Protein AF-A0AB38HRF4-F1 (afdb_monomer_lite)

pLDDT: mean 91.16, std 11.95, range [40.22, 98.0]

Foldseek 3Di:
DPPPPPPDDDDDVVLLVVLVLCLVQLVLVVSVCSCVVHVVNLVPDDDPSVVSVVVSVVSSVVSVVVCVVQNALLRGDCPRPVNVVCVVVVNQPCSVVSVVVSVVVVVD

Secondary structure (DSSP, 8-state):
----PPPPP---HHHHHHHHHHHHTT-HHHHHHHHHH-HHHHHH--HHHHHHHHHHHHHHHHHHHHHHHH-TTTT--TTSHHHHHHHHTT--THHHHHHHHHHHHTT-

Organism: NCBI:txid2081791

Sequence (108 aa):
MTELTAPEWQPDQSFLELLKSMVEAGMVDAAEEGIRRYPNWVSSLTGEDSATIAGLSQSLEKMRAVEEQHGVGACLVLDHPNVKRLIEWDRLGSRHANAVKFAALAKA

Radius of gyration: 16.44 Å; chains: 1; bounding box: 35×34×59 Å

Structure (mmCIF, N/CA/C/O backbone):
data_AF-A0AB38HRF4-F1
#
_entry.id   AF-A0AB38HRF4-F1
#
loop_
_atom_site.group_PDB
_atom_site.id
_atom_site.type_symbol
_atom_site.label_atom_id
_atom_site.label_alt_id
_atom_site.label_comp_id
_atom_site.label_asym_id
_atom_site.label_entity_id
_atom_site.label_seq_id
_atom_site.pdbx_PDB_ins_code
_atom_site.Cartn_x
_atom_site.Cartn_y
_atom_site.Cartn_z
_atom_site.occupancy
_atom_site.B_iso_or_equiv
_atom_site.auth_seq_id
_atom_site.auth_comp_id
_atom_site.auth_asym_id
_atom_site.auth_atom_id
_atom_site.pdbx_PDB_model_num
ATOM 1 N N . MET A 1 1 ? 1.962 -23.403 37.437 1.00 40.22 1 MET A N 1
ATOM 2 C CA . MET A 1 1 ? 2.782 -22.564 36.542 1.00 40.22 1 MET A CA 1
ATOM 3 C C . MET A 1 1 ? 1.832 -21.900 35.574 1.00 40.22 1 MET A C 1
ATOM 5 O O . MET A 1 1 ? 1.343 -22.567 34.677 1.00 40.22 1 MET A O 1
ATOM 9 N N . THR A 1 2 ? 1.483 -20.643 35.818 1.00 50.38 2 THR A N 1
ATOM 10 C CA . THR A 1 2 ? 0.738 -19.846 34.843 1.00 50.38 2 THR A CA 1
ATOM 11 C C . THR A 1 2 ? 1.782 -19.333 33.861 1.00 50.38 2 THR A C 1
ATOM 13 O O . THR A 1 2 ? 2.636 -18.541 34.257 1.00 50.38 2 THR A O 1
ATOM 16 N N . GLU A 1 3 ? 1.800 -19.853 32.635 1.00 50.69 3 GLU A N 1
ATOM 17 C CA . GLU A 1 3 ? 2.569 -19.229 31.559 1.00 50.69 3 GLU A CA 1
ATOM 18 C C . GLU A 1 3 ? 2.046 -17.799 31.409 1.00 50.69 3 GLU A C 1
ATOM 20 O O . GLU A 1 3 ? 0.898 -17.576 31.032 1.00 50.69 3 GLU A O 1
ATOM 25 N N . LEU A 1 4 ? 2.871 -16.820 31.777 1.00 53.00 4 LEU A N 1
ATOM 26 C CA . LEU A 1 4 ? 2.664 -15.432 31.390 1.00 53.00 4 LEU A CA 1
ATOM 27 C C . LEU A 1 4 ? 2.966 -15.359 29.892 1.00 53.00 4 LEU A C 1
ATOM 29 O O . LEU A 1 4 ? 4.078 -15.023 29.491 1.00 53.00 4 LEU A O 1
ATOM 33 N N . THR A 1 5 ? 1.999 -15.734 29.057 1.00 55.94 5 THR A N 1
ATOM 34 C CA . THR A 1 5 ? 2.029 -15.380 27.640 1.00 55.94 5 THR A CA 1
ATOM 35 C C . THR A 1 5 ? 2.073 -13.862 27.573 1.00 55.94 5 THR A C 1
ATOM 37 O O . THR A 1 5 ? 1.155 -13.197 28.063 1.00 55.94 5 THR A O 1
ATOM 40 N N . ALA A 1 6 ? 3.161 -13.310 27.030 1.00 56.91 6 ALA A N 1
ATOM 41 C CA . ALA A 1 6 ? 3.229 -11.888 26.731 1.00 56.91 6 ALA A CA 1
ATOM 42 C C . ALA A 1 6 ? 1.965 -11.511 25.939 1.00 56.91 6 ALA A C 1
ATOM 44 O O . ALA A 1 6 ? 1.581 -12.278 25.050 1.00 56.91 6 ALA A O 1
ATOM 45 N N . PRO A 1 7 ? 1.285 -10.401 26.274 1.00 59.22 7 PRO A N 1
ATOM 46 C CA . PRO A 1 7 ? 0.112 -9.993 25.520 1.00 59.22 7 PRO A CA 1
ATOM 47 C C . PRO A 1 7 ? 0.498 -9.885 24.044 1.00 59.22 7 PRO A C 1
ATOM 49 O O . PRO A 1 7 ? 1.520 -9.277 23.715 1.00 59.22 7 PRO A O 1
ATOM 52 N N . GLU A 1 8 ? -0.286 -10.517 23.168 1.00 70.44 8 GLU A N 1
ATOM 53 C CA . GLU A 1 8 ? -0.124 -10.332 21.729 1.00 70.44 8 GLU A CA 1
ATOM 54 C C . GLU A 1 8 ? -0.172 -8.833 21.439 1.00 70.44 8 GLU A C 1
ATOM 56 O O . GLU A 1 8 ? -1.094 -8.138 21.874 1.00 70.44 8 GLU A O 1
ATOM 61 N N . TRP A 1 9 ? 0.850 -8.331 20.745 1.00 82.25 9 TRP A N 1
ATOM 62 C CA . TRP A 1 9 ? 0.877 -6.941 20.312 1.00 82.25 9 TRP A CA 1
ATOM 63 C C . TRP A 1 9 ? -0.393 -6.650 19.503 1.00 82.25 9 TRP A C 1
ATOM 65 O O . TRP A 1 9 ? -0.708 -7.378 18.558 1.00 82.25 9 TRP A O 1
ATOM 75 N N . GLN A 1 10 ? -1.117 -5.602 19.894 1.00 82.00 10 GLN A N 1
ATOM 76 C CA . GLN A 1 10 ? -2.319 -5.137 19.210 1.00 82.00 10 GLN A CA 1
ATOM 77 C C . GLN A 1 10 ? -2.021 -3.821 18.492 1.00 82.00 10 GLN A C 1
ATOM 79 O O . GLN A 1 10 ? -1.269 -3.003 19.029 1.00 82.00 10 GLN A O 1
ATOM 84 N N . PRO A 1 11 ? -2.616 -3.594 17.312 1.00 88.25 11 PRO A N 1
ATOM 85 C CA . PRO A 1 11 ? -2.454 -2.331 16.620 1.00 88.25 11 PRO A CA 1
ATOM 86 C C . PRO A 1 11 ? -3.088 -1.165 17.382 1.00 88.25 11 PRO A C 1
ATOM 88 O O . PRO A 1 11 ? -4.090 -1.312 18.082 1.00 88.25 11 PRO A O 1
ATOM 91 N N . ASP A 1 12 ? -2.507 0.013 17.203 1.00 89.75 12 ASP A N 1
ATOM 92 C CA . ASP A 1 12 ? -2.948 1.275 17.787 1.00 89.75 12 ASP A CA 1
ATOM 93 C C . ASP A 1 12 ? -2.924 2.390 16.724 1.00 89.75 12 ASP A C 1
ATOM 95 O O . ASP A 1 12 ? -2.819 2.127 15.521 1.00 89.75 12 ASP A O 1
ATOM 99 N N . GLN A 1 13 ? -2.994 3.653 17.150 1.00 89.88 13 GLN A N 1
ATOM 100 C CA . GLN A 1 13 ? -2.957 4.787 16.225 1.00 89.88 13 GLN A CA 1
ATOM 101 C C . GLN A 1 13 ? -1.663 4.853 15.405 1.00 89.88 13 GLN A C 1
ATOM 103 O O . GLN A 1 13 ? -1.687 5.271 14.249 1.00 89.88 13 GLN A O 1
ATOM 108 N N . SER A 1 14 ? -0.531 4.404 15.957 1.00 92.94 14 SER A N 1
ATOM 109 C CA . SER A 1 14 ? 0.735 4.383 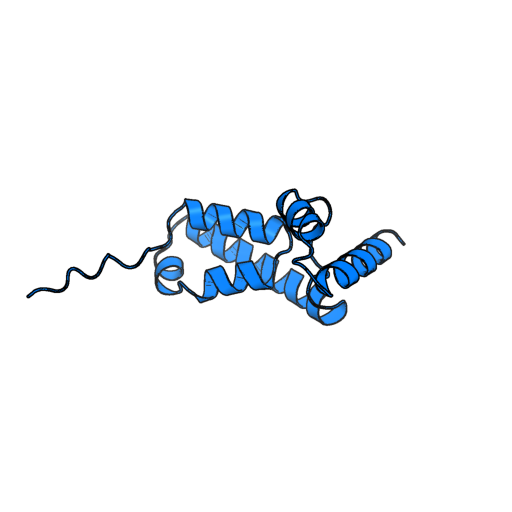15.220 1.00 92.94 14 SER A CA 1
ATOM 110 C C . SER A 1 14 ? 0.694 3.396 14.053 1.00 92.94 14 SER A C 1
ATOM 112 O O . SER A 1 14 ? 1.303 3.640 13.010 1.00 92.94 14 SER A O 1
ATOM 114 N N . PHE A 1 15 ? -0.083 2.317 14.186 1.00 95.00 15 PHE A N 1
ATOM 115 C CA . PHE A 1 15 ? -0.318 1.382 13.095 1.00 95.00 15 PHE A CA 1
ATOM 116 C C . PHE A 1 15 ? -1.187 1.992 11.992 1.00 95.00 15 PHE A C 1
ATOM 118 O O . PHE A 1 15 ? -0.896 1.790 10.814 1.00 95.00 15 PHE A O 1
ATOM 125 N N . LEU A 1 16 ? -2.206 2.783 12.342 1.00 95.56 16 LEU A N 1
ATOM 126 C CA . LEU A 1 16 ? -3.007 3.499 11.345 1.00 95.56 16 LEU A CA 1
ATOM 127 C C . LEU A 1 16 ? -2.147 4.483 10.535 1.00 95.56 16 LEU A C 1
ATOM 129 O O . LEU A 1 16 ? -2.237 4.509 9.309 1.00 95.56 16 LEU A O 1
ATOM 133 N N . GLU A 1 17 ? -1.268 5.240 11.197 1.00 96.06 17 GLU A N 1
ATOM 134 C CA . GLU A 1 17 ? -0.318 6.134 10.519 1.00 96.06 17 GLU A CA 1
ATOM 135 C C . GLU A 1 17 ? 0.680 5.369 9.638 1.00 96.06 17 GLU A C 1
ATOM 137 O O . GLU A 1 17 ? 1.016 5.805 8.534 1.00 96.06 17 GLU A O 1
ATOM 142 N N . LEU A 1 18 ? 1.111 4.182 10.073 1.00 95.44 18 LEU A N 1
ATOM 143 C CA . LEU A 1 18 ? 1.939 3.305 9.251 1.00 95.44 18 LEU A CA 1
ATOM 144 C C . LEU A 1 18 ? 1.200 2.862 7.977 1.00 95.44 18 LEU A C 1
ATOM 146 O O . LEU A 1 18 ? 1.785 2.915 6.895 1.00 95.44 18 LEU A O 1
ATOM 150 N N . LEU A 1 19 ? -0.073 2.463 8.083 1.00 96.88 19 LEU A N 1
ATOM 151 C CA . LEU A 1 19 ? -0.893 2.083 6.927 1.00 96.88 19 LEU A CA 1
ATOM 152 C C . LEU A 1 19 ? -1.065 3.249 5.947 1.00 96.88 19 LEU A C 1
ATOM 154 O O . LEU A 1 19 ? -0.930 3.045 4.740 1.00 96.88 19 LEU A O 1
ATOM 158 N N . LYS A 1 20 ? -1.294 4.470 6.451 1.00 97.19 20 LYS A N 1
ATOM 159 C CA . LYS A 1 20 ? -1.327 5.685 5.620 1.00 97.19 20 LYS A CA 1
ATOM 160 C C . LYS A 1 20 ? -0.019 5.850 4.850 1.00 97.19 20 LYS A C 1
ATOM 162 O O . LYS A 1 20 ? -0.046 5.938 3.626 1.00 97.19 20 LYS A O 1
ATOM 167 N N . SER A 1 21 ? 1.121 5.786 5.539 1.00 96.69 21 SER A N 1
ATOM 168 C CA . SER A 1 21 ? 2.434 5.922 4.897 1.00 96.69 21 SER A CA 1
ATOM 169 C C . SER A 1 21 ? 2.711 4.818 3.867 1.00 96.69 21 SER A C 1
ATOM 171 O O . SER A 1 21 ? 3.320 5.078 2.831 1.00 96.69 21 SER A O 1
ATOM 173 N N . MET A 1 22 ? 2.253 3.583 4.104 1.00 97.00 22 MET A N 1
ATOM 174 C CA . MET A 1 22 ? 2.370 2.499 3.120 1.00 97.00 22 MET A CA 1
ATOM 175 C C . MET A 1 22 ? 1.542 2.778 1.863 1.00 97.00 22 MET A C 1
ATOM 177 O O . MET A 1 22 ? 2.030 2.564 0.754 1.00 97.00 22 MET A O 1
ATOM 181 N N . VAL A 1 23 ? 0.315 3.277 2.029 1.00 97.56 23 VAL A N 1
ATOM 182 C CA . VAL A 1 23 ? -0.565 3.664 0.919 1.00 97.56 23 VAL A CA 1
ATOM 183 C C . VAL A 1 23 ? 0.024 4.837 0.134 1.00 97.56 23 VAL A C 1
ATOM 185 O O . VAL A 1 23 ? 0.106 4.759 -1.088 1.00 97.56 23 VAL A O 1
ATOM 188 N N . GLU A 1 24 ? 0.526 5.871 0.811 1.00 97.19 24 GLU A N 1
ATOM 189 C CA . GLU A 1 24 ? 1.223 7.007 0.185 1.00 97.19 24 GLU A CA 1
ATOM 190 C C . GLU A 1 24 ? 2.486 6.584 -0.575 1.00 97.19 24 GLU A C 1
ATOM 192 O O . GLU A 1 24 ? 2.827 7.161 -1.606 1.00 97.19 24 GLU A O 1
ATOM 197 N N . ALA A 1 25 ? 3.177 5.552 -0.091 1.00 97.06 25 ALA A N 1
ATOM 198 C CA . ALA A 1 25 ? 4.335 4.968 -0.753 1.00 97.06 25 ALA A CA 1
ATOM 199 C C . ALA A 1 25 ? 3.975 4.037 -1.927 1.00 97.06 25 ALA A C 1
ATOM 201 O O . ALA A 1 25 ? 4.879 3.570 -2.627 1.00 97.06 25 ALA A O 1
ATOM 202 N N . GLY A 1 26 ? 2.690 3.731 -2.138 1.00 97.00 26 GLY A N 1
ATOM 203 C CA . GLY A 1 26 ? 2.234 2.770 -3.143 1.00 97.00 26 GLY A CA 1
ATOM 204 C C . GLY A 1 26 ? 2.577 1.314 -2.810 1.00 97.00 26 GLY A C 1
ATOM 205 O O . GLY A 1 26 ? 2.726 0.490 -3.708 1.00 97.00 26 GLY A O 1
ATOM 206 N N . MET A 1 27 ? 2.754 0.980 -1.527 1.00 96.38 27 MET A N 1
ATOM 207 C CA . MET A 1 27 ? 3.066 -0.376 -1.056 1.00 96.38 27 MET A CA 1
ATOM 208 C C . MET A 1 27 ? 1.792 -1.216 -0.889 1.00 96.38 27 MET A C 1
ATOM 210 O O . MET A 1 27 ? 1.435 -1.594 0.229 1.00 96.38 27 MET A O 1
ATOM 214 N N . VAL A 1 28 ? 1.115 -1.509 -2.003 1.00 97.06 28 VAL A N 1
ATOM 215 C CA . VAL A 1 28 ? -0.233 -2.109 -2.028 1.00 97.06 28 VAL A CA 1
ATOM 216 C C . VAL A 1 28 ? -0.313 -3.409 -1.218 1.00 97.06 28 VAL A C 1
ATOM 218 O O . VAL A 1 28 ? -1.072 -3.480 -0.254 1.00 97.06 28 VAL A O 1
ATOM 221 N N . ASP A 1 29 ? 0.537 -4.397 -1.526 1.00 95.25 29 ASP A N 1
ATOM 222 C CA . ASP A 1 29 ? 0.549 -5.698 -0.830 1.00 95.25 29 ASP A CA 1
ATOM 223 C C . ASP A 1 29 ? 0.753 -5.569 0.685 1.00 95.25 29 ASP A C 1
ATOM 225 O O . ASP A 1 29 ? 0.120 -6.273 1.469 1.00 95.25 29 ASP A O 1
ATOM 229 N N . ALA A 1 30 ? 1.658 -4.682 1.110 1.00 94.12 30 ALA A N 1
ATOM 230 C CA . ALA A 1 30 ? 2.010 -4.538 2.519 1.00 94.12 30 ALA A CA 1
ATOM 231 C C . ALA A 1 30 ? 0.873 -3.889 3.319 1.00 94.12 30 ALA A C 1
ATOM 233 O O . ALA A 1 30 ? 0.573 -4.327 4.430 1.00 94.12 30 ALA A O 1
ATOM 234 N N . ALA A 1 31 ? 0.229 -2.872 2.744 1.00 96.56 31 ALA A N 1
ATOM 235 C CA . ALA A 1 31 ? -0.898 -2.194 3.368 1.00 96.56 31 ALA A CA 1
ATOM 236 C C . ALA A 1 31 ? -2.141 -3.097 3.436 1.00 96.56 31 ALA A C 1
ATOM 238 O O . ALA A 1 31 ? -2.775 -3.182 4.489 1.00 96.56 31 ALA A O 1
ATOM 239 N N . GLU A 1 32 ? -2.461 -3.817 2.354 1.00 97.00 32 GLU A N 1
ATOM 240 C CA . GLU A 1 32 ? -3.564 -4.785 2.348 1.00 97.00 32 GLU A CA 1
ATOM 241 C C . GLU A 1 32 ? -3.342 -5.897 3.376 1.00 97.00 32 GLU A C 1
ATOM 243 O O . GLU A 1 32 ? -4.249 -6.210 4.149 1.00 97.00 32 GLU A O 1
ATOM 248 N N . GLU A 1 33 ? -2.128 -6.453 3.443 1.00 95.50 33 GLU A N 1
ATOM 249 C CA . GLU A 1 33 ? -1.786 -7.462 4.445 1.00 95.50 33 GLU A CA 1
ATOM 250 C C . GLU A 1 33 ? -1.910 -6.909 5.869 1.00 95.50 33 GLU A C 1
ATOM 252 O O . GLU A 1 33 ? -2.432 -7.592 6.751 1.00 95.50 33 GLU A O 1
ATOM 257 N N . GLY A 1 34 ? -1.488 -5.662 6.092 1.00 93.06 34 GLY A N 1
ATOM 258 C CA . GLY A 1 34 ? -1.632 -4.983 7.375 1.00 93.06 34 GLY A CA 1
ATOM 259 C C . GLY A 1 34 ? -3.091 -4.885 7.830 1.00 93.06 34 GLY A C 1
ATOM 260 O O . GLY A 1 34 ? -3.397 -5.218 8.973 1.00 93.06 34 GLY A O 1
ATOM 261 N N . ILE A 1 35 ? -4.006 -4.508 6.936 1.00 94.81 35 ILE A N 1
ATOM 262 C CA . ILE A 1 35 ? -5.447 -4.445 7.235 1.00 94.81 35 ILE A CA 1
ATOM 263 C C . ILE A 1 35 ? -6.012 -5.855 7.464 1.00 94.81 35 ILE A C 1
ATOM 265 O O . ILE A 1 35 ? -6.711 -6.103 8.449 1.00 94.81 35 ILE A O 1
ATOM 269 N N . ARG A 1 36 ? -5.681 -6.803 6.581 1.00 95.06 36 ARG A N 1
ATOM 270 C CA . ARG A 1 36 ? -6.199 -8.180 6.603 1.00 95.06 36 ARG A CA 1
ATOM 271 C C . ARG A 1 36 ? -5.782 -8.953 7.852 1.00 95.06 36 ARG A C 1
ATOM 273 O O . ARG A 1 36 ? -6.536 -9.802 8.324 1.00 95.06 36 ARG A O 1
ATOM 280 N N . ARG A 1 37 ? -4.586 -8.685 8.381 1.00 94.00 37 ARG A N 1
ATOM 281 C CA . ARG A 1 37 ? -4.024 -9.389 9.539 1.00 94.00 37 ARG A CA 1
ATOM 282 C C . ARG A 1 37 ? -4.726 -9.053 10.856 1.00 94.00 37 ARG A C 1
ATOM 284 O O . ARG A 1 37 ? -4.701 -9.879 11.766 1.00 94.00 37 ARG A O 1
ATOM 291 N N . TYR A 1 38 ? -5.376 -7.892 10.956 1.00 92.75 38 TYR A N 1
ATOM 292 C CA . TYR A 1 38 ? -5.998 -7.418 12.197 1.00 92.75 38 TYR A CA 1
ATOM 293 C C . TYR A 1 38 ? -7.488 -7.063 12.027 1.00 92.75 38 TYR A C 1
ATOM 295 O O . TYR A 1 38 ? -7.896 -5.936 12.317 1.00 92.75 38 TYR A O 1
ATOM 303 N N . PRO A 1 39 ? -8.345 -8.019 11.616 1.00 92.25 39 PRO A N 1
ATOM 304 C CA . PRO A 1 39 ? -9.752 -7.745 11.308 1.00 92.25 39 PRO A CA 1
ATOM 305 C C . PRO A 1 39 ? -10.555 -7.279 12.532 1.00 92.25 39 PRO A C 1
ATOM 307 O O . PRO A 1 39 ? -11.450 -6.444 12.406 1.00 92.25 39 PRO A O 1
ATOM 310 N N . ASN A 1 40 ? -10.211 -7.774 13.727 1.00 91.50 40 ASN A N 1
ATOM 311 C CA . ASN A 1 40 ? -10.853 -7.370 14.980 1.00 91.50 40 ASN A CA 1
ATOM 312 C C . ASN A 1 40 ? -10.535 -5.913 15.336 1.00 91.50 40 ASN A C 1
ATOM 314 O O . ASN A 1 40 ? -11.432 -5.179 15.738 1.00 91.50 40 ASN A O 1
ATOM 318 N N . TRP A 1 41 ? -9.280 -5.489 15.148 1.00 93.81 41 TRP A N 1
ATOM 319 C CA . TRP A 1 41 ? -8.875 -4.100 15.365 1.00 93.81 41 TRP A CA 1
ATOM 320 C C . TRP A 1 41 ? -9.604 -3.175 14.392 1.00 93.81 41 TRP A C 1
ATOM 322 O O . TRP A 1 41 ? -10.274 -2.248 14.836 1.00 93.81 41 TRP A O 1
ATOM 332 N N . VAL A 1 42 ? -9.590 -3.493 13.092 1.00 93.75 42 VAL A N 1
ATOM 333 C CA . VAL A 1 42 ? -10.313 -2.726 12.063 1.00 93.75 42 VAL A CA 1
ATOM 334 C C . VAL A 1 42 ? -11.800 -2.589 12.403 1.00 93.75 42 VAL A C 1
ATOM 336 O O . VAL A 1 42 ? -12.349 -1.494 12.338 1.00 93.75 42 VAL A O 1
ATOM 339 N N . SER A 1 43 ? -12.439 -3.686 12.817 1.00 93.31 43 SER A N 1
ATOM 340 C CA . SER A 1 43 ? -13.863 -3.700 13.184 1.00 93.31 43 SER A CA 1
ATOM 341 C C . SER A 1 43 ? -14.164 -2.922 14.469 1.00 93.31 43 SER A C 1
ATOM 343 O O . SER A 1 43 ? -15.307 -2.532 14.690 1.00 93.31 43 SER A O 1
ATOM 345 N N . SER A 1 44 ? -13.161 -2.716 15.327 1.00 94.38 44 SER A N 1
ATOM 346 C CA . SER A 1 44 ? -13.295 -1.951 16.571 1.00 94.38 44 SER A CA 1
ATOM 347 C C . SER A 1 44 ? -13.151 -0.437 16.381 1.00 94.38 44 SER A C 1
ATOM 349 O O . SER A 1 44 ? -13.521 0.321 17.278 1.00 94.38 44 SER A O 1
ATOM 351 N N . LEU A 1 45 ? -12.628 0.014 15.233 1.00 94.38 45 LEU A N 1
ATOM 352 C CA . LEU A 1 45 ? -12.453 1.436 14.942 1.00 94.38 45 LEU A CA 1
ATOM 353 C C . LEU A 1 45 ? -13.803 2.138 14.793 1.00 94.38 45 LEU A C 1
ATOM 355 O O . LEU A 1 45 ? -14.752 1.608 14.214 1.00 94.38 45 LEU A O 1
ATOM 359 N N . THR A 1 46 ? -13.872 3.378 15.267 1.00 94.88 46 THR A N 1
ATOM 360 C CA . THR A 1 46 ? -15.077 4.213 15.191 1.00 94.88 46 THR A CA 1
ATOM 361 C C . THR A 1 46 ? -14.718 5.629 14.748 1.00 94.88 46 THR A C 1
ATOM 363 O O . THR A 1 46 ? -13.552 6.016 14.763 1.00 94.88 46 THR A O 1
ATOM 366 N N . GLY A 1 47 ? -15.714 6.402 14.309 1.00 95.94 47 GLY A N 1
ATOM 367 C CA . GLY A 1 47 ? -15.512 7.795 13.910 1.00 95.94 47 GLY A CA 1
ATOM 368 C C . GLY A 1 47 ? -14.509 7.961 12.762 1.00 95.94 47 GLY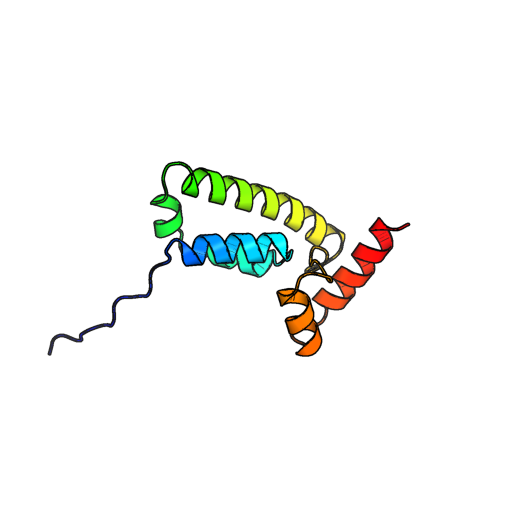 A C 1
ATOM 369 O O . GLY A 1 47 ? -14.605 7.287 11.735 1.00 95.94 47 GLY A O 1
ATOM 370 N N . GLU A 1 48 ? -13.563 8.882 12.941 1.00 96.19 48 GLU A N 1
ATOM 371 C CA . GLU A 1 48 ? -12.580 9.276 11.925 1.00 96.19 48 GLU A CA 1
ATOM 372 C C . GLU A 1 48 ? -11.616 8.143 11.541 1.00 96.19 48 GLU A C 1
ATOM 374 O O . GLU A 1 48 ? -11.283 7.997 10.364 1.00 96.19 48 GLU A O 1
ATOM 379 N N . ASP A 1 49 ? -11.225 7.285 12.485 1.00 95.00 49 ASP A N 1
ATOM 380 C CA . ASP A 1 49 ? -10.303 6.179 12.204 1.00 95.00 49 ASP A CA 1
ATOM 381 C C . ASP A 1 49 ? -10.956 5.114 11.308 1.00 95.00 49 ASP A C 1
ATOM 383 O O . ASP A 1 49 ? -10.334 4.596 10.378 1.00 95.00 49 ASP A O 1
ATOM 387 N N . SER A 1 50 ? -12.247 4.837 11.525 1.00 96.38 50 SER A N 1
ATOM 388 C CA . SER A 1 50 ? -13.027 3.937 10.664 1.00 96.38 50 SER A CA 1
ATOM 389 C C . SER A 1 50 ? -13.171 4.506 9.247 1.00 96.38 50 SER A C 1
ATOM 391 O O . SER A 1 50 ? -12.936 3.803 8.260 1.00 96.38 50 SER A O 1
ATOM 393 N N . ALA A 1 51 ? -13.479 5.805 9.136 1.00 97.19 51 ALA A N 1
ATOM 394 C CA . ALA A 1 51 ? -13.545 6.499 7.850 1.00 97.19 51 ALA A CA 1
ATOM 395 C C . ALA A 1 51 ? -12.187 6.499 7.128 1.00 97.19 51 ALA A C 1
ATOM 397 O O . ALA A 1 51 ? -12.127 6.311 5.911 1.00 97.19 51 ALA A O 1
ATOM 398 N N . THR A 1 52 ? -11.097 6.644 7.882 1.00 96.50 52 THR A N 1
ATOM 399 C CA . THR A 1 52 ? -9.730 6.574 7.368 1.00 96.50 52 THR A CA 1
ATOM 400 C C . THR A 1 52 ? -9.442 5.203 6.768 1.00 96.50 52 THR A C 1
ATOM 402 O O . THR A 1 52 ? -9.039 5.138 5.609 1.00 96.50 52 THR A O 1
ATOM 405 N N . ILE A 1 53 ? -9.687 4.105 7.495 1.00 96.50 53 ILE A N 1
ATOM 406 C CA . ILE A 1 53 ? -9.474 2.753 6.953 1.00 96.50 53 ILE A CA 1
ATOM 407 C C . ILE A 1 53 ? -10.310 2.525 5.693 1.00 96.50 53 ILE A C 1
ATOM 409 O O . ILE A 1 53 ? -9.775 2.035 4.701 1.00 96.50 53 ILE A O 1
ATOM 413 N N . ALA A 1 54 ? -11.580 2.937 5.683 1.00 96.88 54 ALA A N 1
ATOM 414 C CA . ALA A 1 54 ? -12.419 2.818 4.493 1.00 96.88 54 ALA A CA 1
ATOM 415 C C . ALA A 1 54 ? -11.830 3.578 3.287 1.00 96.88 54 ALA A C 1
ATOM 417 O O . ALA A 1 54 ? -11.821 3.057 2.169 1.00 96.88 54 ALA A O 1
ATOM 418 N N . GLY A 1 55 ? -11.291 4.782 3.507 1.00 97.94 55 GLY A N 1
ATOM 419 C CA . GLY A 1 55 ? -10.605 5.564 2.475 1.00 97.94 55 GLY A CA 1
ATOM 420 C C . GLY A 1 55 ? -9.307 4.914 1.981 1.00 97.94 55 GLY A C 1
ATOM 421 O O . GLY A 1 55 ? -9.043 4.894 0.773 1.00 97.94 55 GLY A O 1
ATOM 422 N N . LEU A 1 56 ? -8.520 4.327 2.887 1.00 97.69 56 LEU A N 1
ATOM 423 C CA . LEU A 1 56 ? -7.315 3.574 2.531 1.00 97.69 56 LEU A CA 1
ATOM 424 C C . LEU A 1 56 ? -7.669 2.333 1.704 1.00 97.69 56 LEU A C 1
ATOM 426 O O . LEU A 1 56 ? -7.066 2.124 0.655 1.00 97.69 56 LEU A O 1
ATOM 430 N N . SER A 1 57 ? -8.687 1.563 2.100 1.00 97.25 57 SER A N 1
ATOM 431 C CA . SER A 1 57 ? -9.154 0.390 1.348 1.00 97.25 57 SER A CA 1
ATOM 432 C C . SER A 1 57 ? -9.617 0.745 -0.067 1.00 97.25 57 SER A C 1
ATOM 434 O O . SER A 1 57 ? -9.234 0.063 -1.013 1.00 97.25 57 SER A O 1
ATOM 436 N N . GLN A 1 58 ? -10.358 1.843 -0.247 1.00 97.94 58 GLN A N 1
ATOM 437 C CA . GLN A 1 58 ? -10.745 2.311 -1.587 1.00 97.94 58 GLN A CA 1
ATOM 438 C C . GLN A 1 58 ? -9.541 2.736 -2.437 1.00 97.94 58 GLN A C 1
ATOM 440 O O . GLN A 1 58 ? -9.537 2.569 -3.657 1.00 97.94 58 GLN A O 1
ATOM 445 N N . SER A 1 59 ? -8.521 3.323 -1.812 1.00 97.69 59 SER A N 1
ATOM 446 C CA . SER A 1 59 ? -7.290 3.709 -2.507 1.00 97.69 59 SER A CA 1
ATOM 447 C C . SER A 1 59 ? -6.498 2.473 -2.934 1.00 97.69 59 SER A C 1
ATOM 449 O O . SER A 1 59 ? -6.014 2.415 -4.064 1.00 97.69 59 SER A O 1
ATOM 451 N N . LEU A 1 60 ? -6.426 1.465 -2.062 1.00 98.00 60 LEU A N 1
ATOM 452 C CA . LEU A 1 60 ? -5.803 0.172 -2.338 1.00 98.00 60 LEU A CA 1
ATOM 453 C C . LEU A 1 60 ? -6.497 -0.569 -3.474 1.00 98.00 60 LEU A C 1
ATOM 455 O O . LEU A 1 60 ? -5.807 -1.011 -4.381 1.00 98.00 60 LEU A O 1
ATOM 459 N N . GLU A 1 61 ? -7.829 -0.602 -3.512 1.00 97.75 61 GLU A N 1
ATOM 460 C CA . GLU A 1 61 ? -8.580 -1.215 -4.616 1.00 97.75 61 GLU A CA 1
ATOM 461 C C . GLU A 1 61 ? -8.219 -0.591 -5.977 1.00 97.75 61 GLU A C 1
ATOM 463 O O . GLU A 1 61 ? -7.943 -1.294 -6.950 1.00 97.75 61 GLU A O 1
ATOM 468 N N . LYS A 1 62 ? -8.135 0.744 -6.041 1.00 97.38 62 LYS A N 1
ATOM 469 C CA . LYS A 1 62 ? -7.737 1.456 -7.267 1.00 97.38 62 LYS A CA 1
ATOM 470 C C . LYS A 1 62 ? -6.293 1.155 -7.662 1.00 97.38 62 LYS A C 1
ATOM 472 O O . LYS A 1 62 ? -6.016 0.943 -8.839 1.00 97.38 62 LYS A O 1
ATOM 477 N N . MET A 1 63 ? -5.375 1.148 -6.697 1.00 97.75 63 MET A N 1
ATOM 478 C CA . MET A 1 63 ? -3.970 0.823 -6.952 1.00 97.75 63 MET A CA 1
ATOM 479 C C . MET A 1 63 ? -3.800 -0.636 -7.382 1.00 97.75 63 MET A C 1
ATOM 481 O O . MET A 1 63 ? -3.050 -0.912 -8.312 1.00 97.75 63 MET A O 1
ATOM 485 N N . ARG A 1 64 ? -4.546 -1.564 -6.780 1.00 97.94 64 ARG A N 1
ATOM 486 C CA . ARG A 1 64 ? -4.546 -2.979 -7.150 1.00 97.94 64 ARG A CA 1
ATOM 487 C C . ARG A 1 64 ? -4.933 -3.169 -8.611 1.00 97.94 64 ARG A C 1
ATOM 489 O O . ARG A 1 64 ? -4.208 -3.840 -9.337 1.00 97.94 64 ARG A O 1
ATOM 496 N N . ALA A 1 65 ? -5.991 -2.500 -9.066 1.00 97.31 65 ALA A N 1
ATOM 497 C CA . ALA A 1 65 ? -6.399 -2.536 -10.470 1.00 97.31 65 ALA A CA 1
ATOM 498 C C . ALA A 1 65 ? -5.299 -2.027 -11.427 1.00 97.31 65 ALA A C 1
ATOM 500 O O . ALA A 1 65 ? -5.143 -2.547 -12.531 1.00 97.31 65 ALA A O 1
ATOM 501 N N . VAL A 1 66 ? -4.504 -1.034 -11.009 1.00 96.69 66 VAL A N 1
ATOM 502 C CA . VAL A 1 66 ? -3.335 -0.562 -11.772 1.00 96.69 66 VAL A CA 1
ATOM 503 C C . VAL A 1 66 ? -2.220 -1.613 -11.770 1.00 96.69 66 VAL A C 1
ATOM 505 O O . VAL A 1 66 ? -1.659 -1.914 -12.823 1.00 96.69 66 VAL A O 1
ATOM 508 N N . GLU A 1 67 ? -1.902 -2.210 -10.620 1.00 97.25 67 GLU A N 1
ATOM 509 C CA . GLU A 1 67 ? -0.874 -3.253 -10.521 1.00 97.25 67 GLU A CA 1
ATOM 510 C C . GLU A 1 67 ? -1.233 -4.534 -11.284 1.00 97.25 67 GLU A C 1
ATOM 512 O O . GLU A 1 67 ? -0.346 -5.187 -11.830 1.00 97.25 67 GLU A O 1
ATOM 517 N N . GLU A 1 68 ? -2.512 -4.885 -11.391 1.00 96.88 68 GLU A N 1
ATOM 518 C CA . GLU A 1 68 ? -2.972 -6.007 -12.216 1.00 96.88 68 GLU A CA 1
ATOM 519 C C . GLU A 1 68 ? -2.695 -5.778 -13.709 1.00 96.88 68 GLU A C 1
ATOM 521 O O . GLU A 1 68 ? -2.371 -6.718 -14.435 1.00 96.88 68 GLU A O 1
ATOM 526 N N . GLN A 1 69 ? -2.768 -4.525 -14.169 1.00 95.88 69 GLN A N 1
ATOM 527 C CA . GLN A 1 69 ? -2.525 -4.156 -15.568 1.00 95.88 69 GLN A CA 1
ATOM 528 C C . GLN A 1 69 ? -1.039 -3.940 -15.877 1.00 95.88 69 GLN A C 1
ATOM 530 O O . GLN A 1 69 ? -0.570 -4.277 -16.965 1.00 95.88 69 GLN A O 1
ATOM 535 N N . HIS A 1 70 ? -0.291 -3.368 -14.932 1.00 95.25 70 HIS A N 1
ATOM 536 C CA . HIS A 1 70 ? 1.079 -2.891 -15.156 1.00 95.25 70 HIS A CA 1
ATOM 537 C C . HIS A 1 70 ? 2.154 -3.685 -14.396 1.00 95.25 70 HIS A C 1
ATOM 539 O O . HIS A 1 70 ? 3.349 -3.437 -14.572 1.00 95.25 70 HIS A O 1
ATOM 545 N N . GLY A 1 71 ? 1.742 -4.675 -13.604 1.00 96.31 71 GLY A N 1
ATOM 546 C CA . GLY A 1 71 ? 2.595 -5.533 -12.791 1.00 96.31 71 GLY A CA 1
ATOM 547 C C . GLY A 1 71 ? 2.687 -5.078 -11.332 1.00 96.31 71 GLY A C 1
ATOM 548 O O . GLY A 1 71 ? 2.678 -3.888 -11.024 1.00 96.31 71 GLY A O 1
ATOM 549 N N . VAL A 1 72 ? 2.847 -6.045 -10.423 1.00 96.50 72 VAL A N 1
ATOM 550 C CA . VAL A 1 72 ? 3.003 -5.796 -8.978 1.00 96.50 72 VAL A CA 1
ATOM 551 C C . VAL A 1 72 ? 4.147 -4.815 -8.721 1.00 96.50 72 VAL A C 1
ATOM 553 O O . VAL A 1 72 ? 5.243 -4.966 -9.274 1.00 96.50 72 VAL A O 1
ATOM 556 N N . GLY A 1 73 ? 3.903 -3.822 -7.869 1.00 95.69 73 GLY A N 1
ATOM 557 C CA . GLY A 1 73 ? 4.815 -2.722 -7.592 1.00 95.69 73 GLY A CA 1
ATOM 558 C C . GLY A 1 73 ? 4.706 -1.544 -8.557 1.00 95.69 73 GLY A C 1
ATOM 559 O O . GLY A 1 73 ? 5.409 -0.563 -8.344 1.00 95.69 73 GLY A O 1
ATOM 560 N N . ALA A 1 74 ? 3.858 -1.591 -9.593 1.00 97.12 74 ALA A N 1
ATOM 561 C CA . ALA A 1 74 ? 3.682 -0.470 -10.523 1.00 97.12 74 ALA A CA 1
ATOM 562 C C . ALA A 1 74 ? 3.279 0.830 -9.811 1.00 97.12 74 ALA A C 1
ATOM 564 O O . ALA A 1 74 ? 3.706 1.905 -10.224 1.00 97.12 74 ALA A O 1
ATOM 565 N N . CYS A 1 75 ? 2.516 0.736 -8.720 1.00 97.31 75 CYS A N 1
ATOM 566 C CA . CYS A 1 75 ? 2.083 1.893 -7.942 1.00 97.31 75 CYS A CA 1
ATOM 567 C C . CYS A 1 75 ? 3.153 2.464 -7.002 1.00 97.31 75 CYS A C 1
ATOM 569 O O . CYS A 1 75 ? 2.911 3.517 -6.415 1.00 97.31 75 CYS A O 1
ATOM 571 N N . LEU A 1 76 ? 4.317 1.817 -6.842 1.00 97.12 76 LEU A N 1
ATOM 572 C CA . LEU A 1 76 ? 5.354 2.295 -5.927 1.00 97.12 76 LEU A CA 1
ATOM 573 C C . LEU A 1 76 ? 5.796 3.715 -6.282 1.00 97.12 76 LEU A C 1
ATOM 575 O O . LEU A 1 76 ? 6.269 3.997 -7.387 1.00 97.12 76 LEU A O 1
ATOM 579 N N . VAL A 1 77 ? 5.727 4.601 -5.294 1.00 96.69 77 VAL A N 1
ATOM 5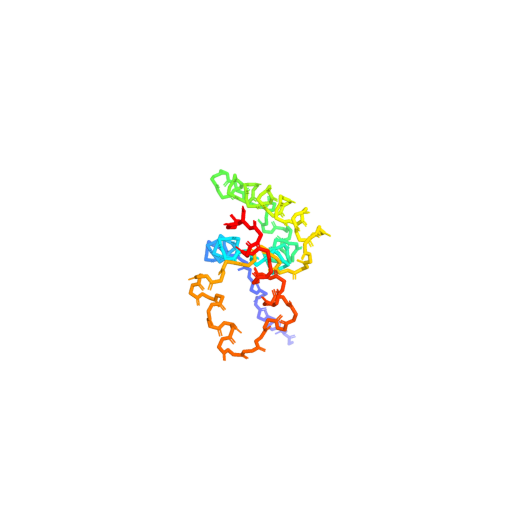80 C CA . VAL A 1 77 ? 6.157 5.987 -5.445 1.00 96.69 77 VAL A CA 1
ATOM 581 C C . VAL A 1 77 ? 7.671 6.046 -5.274 1.00 96.69 77 VAL A C 1
ATOM 583 O O . VAL A 1 77 ? 8.186 6.116 -4.160 1.00 96.69 77 VAL A O 1
ATOM 586 N N . LEU A 1 78 ? 8.397 6.021 -6.393 1.00 95.25 78 LEU A N 1
ATOM 587 C CA . LEU A 1 78 ? 9.868 5.977 -6.424 1.00 95.25 78 LEU A CA 1
ATOM 588 C C . LEU A 1 78 ? 10.542 7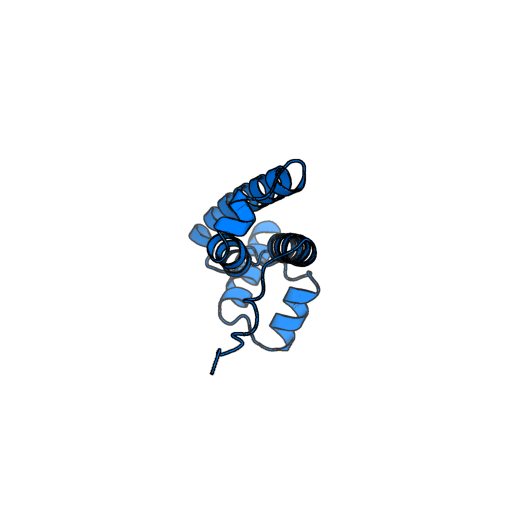.135 -5.6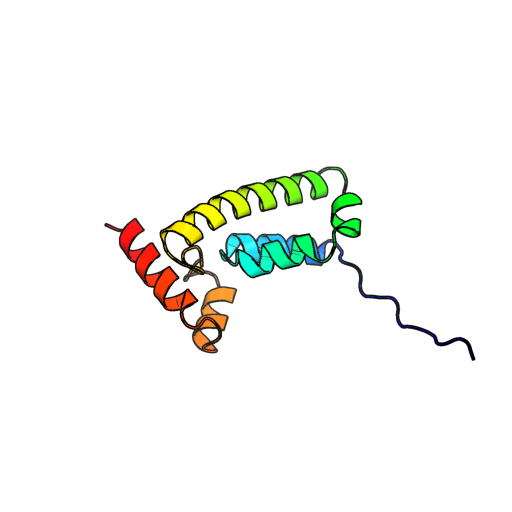71 1.00 95.25 78 LEU A C 1
ATOM 590 O O . LEU A 1 78 ? 11.669 6.993 -5.199 1.00 95.25 78 LEU A O 1
ATOM 594 N N . ASP A 1 79 ? 9.852 8.269 -5.529 1.00 95.12 79 ASP A N 1
ATOM 595 C CA . ASP A 1 79 ? 10.364 9.423 -4.797 1.00 95.12 79 ASP A CA 1
ATOM 596 C C . ASP A 1 79 ? 10.113 9.393 -3.286 1.00 95.12 79 ASP A C 1
ATOM 598 O O . ASP A 1 79 ? 10.736 10.176 -2.559 1.00 95.12 79 ASP A O 1
ATOM 602 N N . HIS A 1 80 ? 9.277 8.471 -2.803 1.00 95.50 80 HIS A N 1
ATOM 603 C CA . HIS A 1 80 ? 8.929 8.358 -1.393 1.00 95.50 80 HIS A CA 1
ATOM 604 C C . HIS A 1 80 ? 10.143 7.892 -0.557 1.00 95.50 80 HIS A C 1
ATOM 606 O O . HIS A 1 80 ? 10.802 6.916 -0.934 1.00 95.50 80 HIS A O 1
ATOM 612 N N . PRO A 1 81 ? 10.439 8.508 0.610 1.00 95.00 81 PRO A N 1
ATOM 613 C CA . PRO A 1 81 ? 11.637 8.195 1.400 1.00 95.00 81 PRO A CA 1
ATOM 614 C C . PRO A 1 81 ? 11.798 6.710 1.755 1.00 95.00 81 PRO A C 1
ATOM 616 O O . PRO A 1 81 ? 12.893 6.158 1.651 1.00 95.00 81 PRO A O 1
ATOM 619 N N . ASN A 1 82 ? 10.704 6.038 2.129 1.00 92.06 82 ASN A N 1
ATOM 620 C CA . ASN A 1 82 ? 10.737 4.606 2.446 1.00 92.06 82 ASN A CA 1
ATOM 621 C C . ASN A 1 82 ? 11.020 3.741 1.208 1.00 92.06 82 ASN A C 1
ATOM 623 O O . ASN A 1 82 ? 11.739 2.752 1.311 1.00 92.06 82 ASN A O 1
ATOM 627 N N . VAL A 1 83 ? 10.505 4.123 0.034 1.00 95.12 83 VAL A N 1
ATOM 628 C CA . VAL A 1 83 ? 10.740 3.385 -1.217 1.00 95.12 83 VAL A CA 1
ATOM 629 C C . VAL A 1 83 ? 12.194 3.548 -1.651 1.00 95.12 83 VAL A C 1
ATOM 631 O O . VAL A 1 83 ? 12.833 2.551 -1.973 1.00 95.12 83 VAL A O 1
ATOM 634 N N . LYS A 1 84 ? 12.759 4.758 -1.546 1.00 95.62 84 LYS A N 1
ATOM 635 C CA . LYS A 1 84 ? 14.186 5.015 -1.806 1.00 95.62 84 LYS A CA 1
ATOM 636 C C . LYS A 1 84 ? 15.098 4.123 -0.967 1.00 95.62 84 LYS A C 1
ATOM 638 O O . LYS A 1 84 ? 15.966 3.460 -1.523 1.00 95.62 84 LYS A O 1
ATOM 643 N N . ARG A 1 85 ? 14.837 4.002 0.338 1.00 94.75 85 ARG A N 1
ATOM 644 C CA . ARG A 1 85 ? 15.597 3.088 1.213 1.00 94.75 85 ARG A CA 1
ATOM 645 C C . ARG A 1 85 ? 15.472 1.622 0.789 1.00 9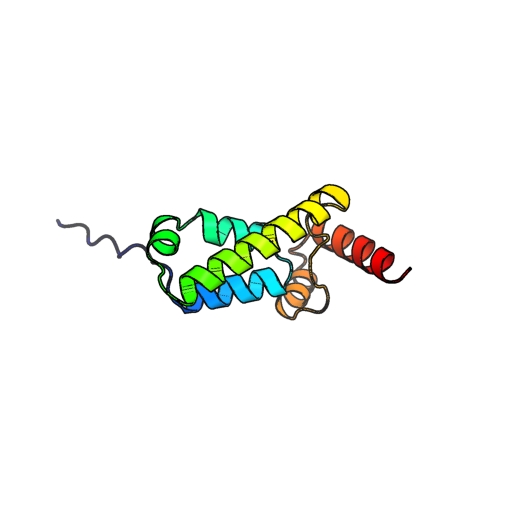4.75 85 ARG A C 1
ATOM 647 O O . ARG A 1 85 ? 16.456 0.892 0.808 1.00 94.75 85 ARG A O 1
ATOM 654 N N . LEU A 1 86 ? 14.282 1.176 0.384 1.00 93.56 86 LEU A N 1
ATOM 655 C CA . LEU A 1 86 ? 14.095 -0.196 -0.103 1.00 93.56 86 LEU A CA 1
ATOM 656 C C . LEU A 1 86 ? 14.805 -0.454 -1.439 1.00 93.56 86 LEU A C 1
ATOM 658 O O . LEU A 1 86 ? 15.252 -1.578 -1.667 1.00 93.56 86 LEU A O 1
ATOM 662 N N . ILE A 1 87 ? 14.922 0.563 -2.299 1.00 93.88 87 ILE A N 1
ATOM 663 C CA . ILE A 1 87 ? 15.731 0.511 -3.524 1.00 93.88 87 ILE A CA 1
ATOM 664 C C . ILE A 1 87 ? 17.216 0.404 -3.161 1.00 93.88 87 ILE A C 1
ATOM 666 O O . ILE A 1 87 ? 17.895 -0.483 -3.664 1.00 93.88 87 ILE A O 1
ATOM 670 N N . GLU A 1 88 ? 17.705 1.257 -2.256 1.00 94.75 88 GLU A N 1
ATOM 671 C CA . GLU A 1 88 ? 19.099 1.245 -1.781 1.00 94.75 88 GLU A CA 1
ATOM 672 C C . GLU A 1 88 ? 19.501 -0.106 -1.173 1.00 94.75 88 GLU A C 1
ATOM 674 O O . GLU A 1 88 ? 20.635 -0.550 -1.332 1.00 94.75 88 GLU A O 1
ATOM 679 N N . TRP A 1 89 ? 18.570 -0.781 -0.496 1.00 95.69 89 TRP A N 1
ATOM 680 C CA . TRP A 1 89 ? 18.789 -2.103 0.098 1.00 95.69 89 TRP A CA 1
ATOM 681 C C . TRP A 1 89 ? 18.503 -3.281 -0.841 1.00 95.69 89 TRP A C 1
ATOM 683 O O . TRP A 1 89 ? 18.550 -4.426 -0.385 1.00 95.69 89 TRP A O 1
ATOM 693 N N . ASP A 1 90 ? 18.160 -3.020 -2.104 1.00 92.56 90 ASP A N 1
ATOM 694 C CA . ASP A 1 90 ? 17.774 -4.024 -3.103 1.00 92.56 90 ASP A CA 1
ATOM 695 C C . ASP A 1 90 ? 16.673 -4.991 -2.611 1.00 92.56 90 ASP A C 1
ATOM 697 O O . ASP A 1 90 ? 16.721 -6.210 -2.775 1.00 92.56 90 ASP A O 1
ATOM 701 N N . ARG A 1 91 ? 15.649 -4.449 -1.936 1.00 93.06 91 ARG A N 1
ATOM 702 C CA . ARG A 1 91 ? 14.560 -5.238 -1.319 1.00 93.06 91 ARG A CA 1
ATOM 703 C C . ARG A 1 91 ? 13.287 -5.329 -2.155 1.00 93.06 91 ARG A C 1
ATOM 705 O O . ARG A 1 91 ? 12.349 -6.018 -1.758 1.00 93.06 91 ARG A O 1
ATOM 712 N N . LEU A 1 92 ? 13.233 -4.651 -3.298 1.00 89.88 92 LEU A N 1
ATOM 713 C CA . LEU A 1 92 ? 12.024 -4.579 -4.126 1.00 89.88 92 LEU A CA 1
ATOM 714 C C . LEU A 1 92 ? 11.981 -5.637 -5.238 1.00 89.88 92 LEU A C 1
ATOM 716 O O . LEU A 1 92 ? 10.889 -6.048 -5.641 1.00 89.88 92 LEU A O 1
ATOM 720 N N . GLY A 1 93 ? 13.133 -6.114 -5.720 1.00 92.00 93 GLY A N 1
ATOM 721 C CA . GLY A 1 93 ? 13.201 -7.062 -6.836 1.00 92.00 93 GLY A CA 1
ATOM 722 C C . GLY A 1 93 ? 12.497 -6.529 -8.092 1.00 92.00 93 GLY A C 1
ATOM 723 O O . GLY A 1 93 ? 12.654 -5.365 -8.462 1.00 92.00 93 GLY A O 1
ATOM 724 N N . SER A 1 94 ? 11.667 -7.361 -8.735 1.00 92.44 94 SER A N 1
ATOM 725 C CA . SER A 1 94 ? 10.931 -6.995 -9.960 1.00 92.44 94 SER A CA 1
ATOM 726 C C . SER A 1 94 ? 9.961 -5.820 -9.785 1.00 92.44 94 SER A C 1
ATOM 728 O O . SER A 1 94 ? 9.672 -5.127 -10.761 1.00 92.44 94 SER A O 1
ATOM 730 N N . ARG A 1 95 ? 9.513 -5.540 -8.552 1.00 95.00 95 ARG A N 1
ATOM 731 C CA . ARG A 1 95 ? 8.607 -4.422 -8.242 1.00 95.00 95 ARG A CA 1
ATOM 732 C C . ARG A 1 95 ? 9.213 -3.072 -8.613 1.00 95.00 95 ARG A C 1
ATOM 734 O O . ARG A 1 95 ? 8.515 -2.219 -9.146 1.00 95.00 95 ARG A O 1
ATOM 741 N N . HIS A 1 96 ? 10.522 -2.905 -8.415 1.00 95.75 96 HIS A N 1
ATOM 742 C CA . HIS A 1 96 ? 11.218 -1.679 -8.809 1.00 95.75 96 HIS A CA 1
ATOM 743 C C . HIS A 1 96 ? 11.187 -1.479 -10.332 1.00 95.75 96 HIS A C 1
ATOM 745 O O . HIS A 1 96 ? 10.883 -0.388 -10.809 1.00 95.75 96 HIS A O 1
ATOM 751 N N . ALA A 1 97 ? 11.428 -2.538 -11.110 1.00 95.19 97 ALA A N 1
ATOM 752 C CA . ALA A 1 97 ? 11.392 -2.456 -12.569 1.00 95.19 97 ALA A CA 1
ATOM 753 C C . ALA A 1 97 ? 9.986 -2.123 -13.100 1.00 95.19 97 ALA A C 1
ATOM 755 O O . ALA A 1 97 ? 9.862 -1.355 -14.055 1.00 95.19 97 ALA A O 1
ATOM 756 N N . ASN A 1 98 ? 8.935 -2.671 -12.484 1.00 95.88 98 ASN A N 1
ATOM 757 C CA . ASN A 1 98 ? 7.548 -2.369 -12.848 1.00 95.88 98 ASN A CA 1
ATOM 758 C C . ASN A 1 98 ? 7.193 -0.909 -12.536 1.00 95.88 98 ASN A C 1
ATOM 760 O O . ASN A 1 98 ? 6.665 -0.219 -13.406 1.00 95.88 98 ASN A O 1
ATOM 764 N N . ALA A 1 99 ? 7.576 -0.414 -11.356 1.00 95.94 99 ALA A N 1
ATOM 765 C CA . ALA A 1 99 ? 7.397 0.983 -10.963 1.00 95.94 99 ALA A CA 1
ATOM 766 C C . ALA A 1 99 ? 8.064 1.958 -11.947 1.00 95.94 99 ALA A C 1
ATOM 768 O O . ALA A 1 99 ? 7.445 2.919 -12.397 1.00 95.94 99 ALA A O 1
ATOM 769 N N . VAL A 1 100 ? 9.315 1.689 -12.345 1.00 95.75 100 VAL A N 1
ATOM 770 C CA . VAL A 1 100 ? 10.049 2.526 -13.313 1.00 95.75 100 VAL A CA 1
ATOM 771 C C . VAL A 1 100 ? 9.358 2.543 -14.677 1.00 95.75 100 VAL A C 1
ATOM 773 O O . VAL A 1 100 ? 9.204 3.610 -15.273 1.00 95.75 100 VAL A O 1
ATOM 776 N N . LYS A 1 101 ? 8.910 1.380 -15.168 1.00 95.12 101 LYS A N 1
ATOM 777 C CA . LYS A 1 101 ? 8.172 1.285 -16.438 1.00 95.12 101 LYS A CA 1
ATOM 778 C C . LYS A 1 101 ? 6.863 2.068 -16.381 1.00 95.12 101 LYS A C 1
ATOM 780 O O . LYS A 1 101 ? 6.582 2.834 -17.296 1.00 95.12 101 LYS A O 1
ATOM 785 N N . PHE A 1 102 ? 6.090 1.910 -15.309 1.00 95.06 102 PHE A N 1
ATOM 786 C CA . PHE A 1 102 ? 4.821 2.612 -15.140 1.00 95.06 102 PHE A CA 1
ATOM 787 C C . PHE A 1 102 ? 5.012 4.133 -15.028 1.00 95.06 102 PHE A C 1
ATOM 789 O O . PHE A 1 102 ? 4.334 4.895 -15.715 1.00 95.06 102 PHE A O 1
ATOM 796 N N . ALA A 1 103 ? 6.008 4.586 -14.262 1.00 92.00 103 ALA A N 1
ATOM 797 C CA . ALA A 1 103 ? 6.344 6.004 -14.144 1.00 92.00 103 ALA A CA 1
ATOM 798 C C . ALA A 1 103 ? 6.778 6.639 -15.478 1.00 92.00 103 ALA A C 1
ATOM 800 O O . ALA A 1 103 ? 6.575 7.836 -15.684 1.00 92.00 103 ALA A O 1
ATOM 801 N N . ALA A 1 104 ? 7.377 5.861 -16.386 1.00 90.94 104 ALA A N 1
ATOM 802 C CA . ALA A 1 104 ? 7.706 6.325 -17.731 1.00 90.94 104 ALA A CA 1
ATOM 803 C C . ALA A 1 104 ? 6.457 6.481 -18.617 1.00 90.94 104 ALA A C 1
ATOM 805 O O . ALA A 1 104 ? 6.388 7.437 -19.384 1.00 90.94 104 ALA A O 1
ATOM 806 N N . LEU A 1 105 ? 5.462 5.596 -18.477 1.00 87.62 105 LEU A N 1
ATOM 807 C CA . LEU A 1 105 ? 4.190 5.682 -19.208 1.00 87.62 105 LEU A CA 1
ATOM 808 C C . LEU A 1 105 ? 3.371 6.912 -18.804 1.00 87.62 105 LEU A C 1
ATOM 810 O O . LEU A 1 105 ? 2.763 7.538 -19.658 1.00 87.62 105 LEU A O 1
ATOM 814 N N . ALA A 1 106 ? 3.392 7.292 -17.525 1.00 76.31 106 ALA A N 1
ATOM 815 C CA . ALA A 1 106 ? 2.672 8.469 -17.032 1.00 76.31 106 ALA A CA 1
ATOM 816 C C . ALA A 1 106 ? 3.262 9.815 -17.507 1.00 76.31 106 ALA A C 1
ATOM 818 O O . ALA A 1 106 ? 2.642 10.860 -17.318 1.00 76.31 106 ALA A O 1
ATOM 819 N N . LYS A 1 107 ? 4.476 9.805 -18.074 1.00 68.81 107 LYS A N 1
ATOM 820 C CA . LYS A 1 107 ? 5.174 10.992 -18.599 1.00 68.81 107 LYS A CA 1
ATOM 821 C C . LYS A 1 107 ? 5.113 11.108 -20.127 1.00 68.81 107 LYS A C 1
ATOM 823 O O . LYS A 1 107 ? 5.600 12.110 -20.650 1.00 68.81 107 LYS A O 1
ATOM 828 N N . ALA A 1 108 ? 4.604 10.083 -20.811 1.00 55.06 108 ALA A N 1
ATOM 829 C CA . ALA A 1 108 ? 4.467 10.017 -22.266 1.00 55.06 108 ALA A CA 1
ATOM 830 C C . ALA A 1 108 ? 3.096 10.544 -22.708 1.00 55.06 108 ALA A C 1
ATOM 832 O O . ALA A 1 108 ? 3.053 11.181 -23.783 1.00 55.06 108 ALA A O 1
#